Protein AF-A0A9J7HP00-F1 (afdb_monomer_lite)

pLDDT: mean 89.39, std 12.3, range [42.94, 98.62]

Secondary structure (DSSP, 8-state):
----SB-TTTTTTT------TTTTBPPTT--SSS--S--TTT-TTS---TT--B-SS--SS-EEEBS-TT--EEE-TT--BSSPPPBSSPPGGGTTTTB------

InterPro domains:
  IPR000001 Kringle [PF00051] (8-82)
  IPR000001 Kringle [PS50070] (6-82)
  IPR000001 Kringle [SM00130] (3-78)
  IPR000001 Kringle [cd00108] (5-77)
  IPR013806 Kringle-like fold [SSF57440] (7-88)
  IPR018056 Kringle, conserved site [PS00021] (52-64)
  IPR038178 Kringle superfamily [G3DSA:2.40.20.10] (1-88)

Foldseek 3Di:
DADQAAAQVQQQLVHDHADQPVVQFDQLCDPPPPHDDRHCVNQVSFNSGGRGFTDSPRPNHTKGQGNDSVGGIDHRLSHHHQPPAADCDQDVSVNCNSHPHDPPD

Organism: Branchiostoma floridae (NCBI:txid7739)

Structure (mmCIF, N/CA/C/O backbone):
data_AF-A0A9J7HP00-F1
#
_entry.id   AF-A0A9J7HP00-F1
#
loop_
_atom_site.group_PDB
_atom_site.id
_atom_site.type_symbol
_atom_site.label_atom_id
_atom_site.label_alt_id
_atom_site.label_comp_id
_atom_site.label_asym_id
_atom_site.label_entity_id
_atom_site.label_seq_id
_atom_site.pdbx_PDB_ins_code
_atom_site.Cartn_x
_atom_site.Cartn_y
_atom_site.Cartn_z
_atom_site.occupancy
_atom_site.B_iso_or_equiv
_atom_site.auth_seq_id
_atom_site.auth_comp_id
_atom_site.auth_asym_id
_atom_site.auth_atom_id
_atom_site.pdbx_PDB_model_num
ATOM 1 N N . MET A 1 1 ? -10.418 14.515 -0.485 1.00 42.94 1 MET A N 1
ATOM 2 C CA . MET A 1 1 ? -10.184 14.166 0.932 1.00 42.94 1 MET A CA 1
ATOM 3 C C . MET A 1 1 ? -9.383 12.877 0.971 1.00 42.94 1 MET A C 1
ATOM 5 O O . MET A 1 1 ? -9.816 11.913 0.361 1.00 42.94 1 MET A O 1
ATOM 9 N N . SER A 1 2 ? -8.191 12.882 1.572 1.00 50.38 2 SER A N 1
ATOM 10 C CA . SER A 1 2 ? -7.345 11.683 1.663 1.00 50.38 2 SER A CA 1
ATOM 11 C C . SER A 1 2 ? -7.977 10.700 2.650 1.00 50.38 2 SER A C 1
ATOM 13 O O . SER A 1 2 ? -8.146 11.038 3.822 1.00 50.38 2 SER A O 1
ATOM 15 N N . THR A 1 3 ? -8.381 9.518 2.187 1.00 64.88 3 THR A N 1
ATOM 16 C CA . THR A 1 3 ? -8.923 8.469 3.057 1.00 64.88 3 THR A CA 1
ATOM 17 C C . THR A 1 3 ? -7.812 7.975 3.986 1.00 64.88 3 THR A C 1
ATOM 19 O O . THR A 1 3 ? -6.830 7.391 3.533 1.00 64.88 3 THR A O 1
ATOM 22 N N . VAL A 1 4 ? -7.942 8.243 5.288 1.00 79.00 4 VAL A N 1
ATOM 23 C CA . VAL A 1 4 ? -6.894 7.956 6.290 1.00 79.00 4 VAL A CA 1
ATOM 24 C C . VAL A 1 4 ? -6.905 6.486 6.740 1.00 79.00 4 VAL A C 1
ATOM 26 O O . VAL A 1 4 ? -5.890 5.986 7.206 1.00 79.00 4 VAL A O 1
ATOM 29 N N . CYS A 1 5 ? -8.027 5.781 6.577 1.00 88.38 5 CYS A N 1
ATOM 30 C CA . CYS A 1 5 ? -8.255 4.431 7.099 1.00 88.38 5 CYS A CA 1
ATOM 31 C C . CYS A 1 5 ? -8.791 3.470 6.029 1.00 88.38 5 CYS A C 1
ATOM 33 O O . CYS A 1 5 ? -9.257 3.914 4.982 1.00 88.38 5 CYS A O 1
ATOM 35 N N . TYR A 1 6 ? -8.717 2.164 6.274 1.00 92.62 6 TYR A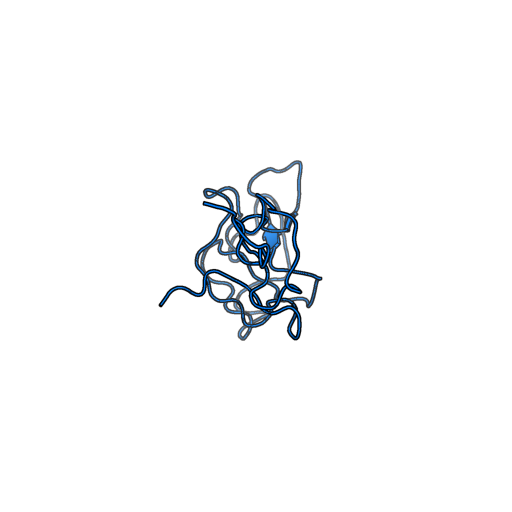 N 1
ATOM 36 C CA . TYR A 1 6 ? -9.284 1.131 5.398 1.00 92.62 6 TYR A CA 1
ATOM 37 C C . TYR A 1 6 ? -10.523 0.483 6.031 1.00 92.62 6 TYR A C 1
ATOM 39 O O . TYR A 1 6 ? -10.668 0.535 7.246 1.00 92.62 6 TYR A O 1
ATOM 47 N N . TYR A 1 7 ? -11.4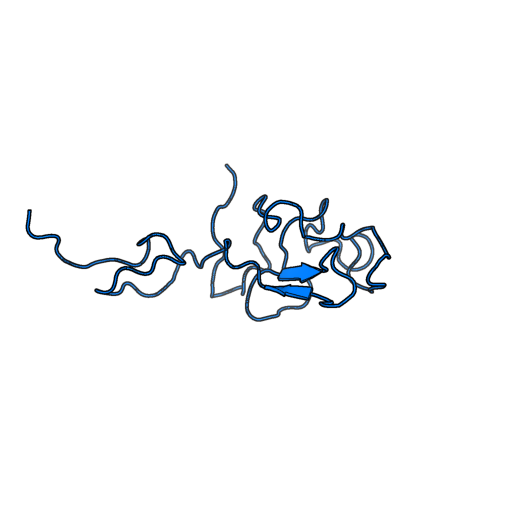09 -0.128 5.245 1.00 91.56 7 TYR A N 1
ATOM 48 C CA . TYR A 1 7 ? -12.565 -0.849 5.787 1.00 91.56 7 TYR A CA 1
ATOM 49 C C . TYR A 1 7 ? -12.250 -2.336 5.958 1.00 91.56 7 TYR A C 1
ATOM 51 O O . TYR A 1 7 ? -11.632 -2.960 5.095 1.00 91.56 7 TYR A O 1
ATOM 59 N N . ILE A 1 8 ? -12.676 -2.929 7.072 1.00 90.50 8 ILE A N 1
ATOM 60 C CA . ILE A 1 8 ? -12.452 -4.353 7.350 1.00 90.50 8 ILE A CA 1
ATOM 61 C C . ILE A 1 8 ? -13.258 -5.212 6.372 1.00 90.50 8 ILE A C 1
ATOM 63 O O . ILE A 1 8 ? -12.754 -6.228 5.890 1.00 90.50 8 ILE A O 1
ATOM 67 N N . GLN A 1 9 ? -14.474 -4.774 6.026 1.00 91.38 9 GLN A N 1
ATOM 68 C CA . GLN A 1 9 ? -15.379 -5.480 5.109 1.00 91.38 9 GLN A CA 1
ATOM 69 C C . GLN A 1 9 ? -14.733 -5.813 3.757 1.00 91.38 9 GLN A C 1
ATOM 71 O O . GLN A 1 9 ? -14.960 -6.894 3.218 1.00 91.38 9 GLN A O 1
ATOM 76 N N . ASP A 1 10 ? -13.910 -4.907 3.224 1.00 94.62 10 ASP A N 1
ATOM 77 C CA . ASP A 1 10 ? -13.245 -5.064 1.928 1.00 94.62 10 ASP A CA 1
ATOM 78 C C . ASP A 1 10 ? -11.726 -5.263 2.044 1.00 94.62 10 ASP A C 1
ATOM 80 O O . ASP A 1 10 ? -11.017 -5.221 1.034 1.00 94.62 10 ASP A O 1
ATOM 84 N N . ARG A 1 11 ? -11.223 -5.436 3.274 1.00 95.06 11 ARG A N 1
ATOM 85 C CA . ARG A 1 11 ? -9.800 -5.581 3.619 1.00 95.06 11 ARG A CA 1
ATOM 86 C C . ARG A 1 11 ? -8.906 -4.472 3.050 1.00 95.06 11 ARG A C 1
ATOM 88 O O . ARG A 1 11 ? -7.714 -4.667 2.808 1.00 95.06 11 ARG A O 1
ATOM 95 N N . GLY A 1 12 ? -9.462 -3.291 2.793 1.00 95.19 12 GLY A N 1
ATOM 96 C CA . GLY A 1 12 ? -8.742 -2.166 2.208 1.00 95.19 12 GLY A CA 1
ATOM 97 C C . GLY A 1 12 ? -8.471 -2.285 0.713 1.00 95.19 12 GLY A C 1
ATOM 98 O O . GLY A 1 12 ? -7.614 -1.570 0.194 1.00 95.19 12 GLY A O 1
ATOM 99 N N . THR A 1 13 ? -9.198 -3.135 -0.011 1.00 96.44 13 THR A N 1
ATOM 100 C CA . THR A 1 13 ? -9.132 -3.159 -1.482 1.00 96.44 13 THR A CA 1
ATOM 101 C C . THR A 1 13 ? -9.604 -1.839 -2.110 1.00 96.44 13 THR A C 1
ATOM 103 O O . THR A 1 13 ? -9.060 -1.424 -3.141 1.00 96.44 13 THR A O 1
ATOM 106 N N . SER A 1 14 ? -10.521 -1.104 -1.466 1.00 95.12 14 SER A N 1
ATOM 107 C CA . SER A 1 14 ? -10.912 0.264 -1.850 1.00 95.12 14 SER A CA 1
ATOM 108 C C . SER A 1 14 ? -10.025 1.368 -1.263 1.00 95.12 14 SER A C 1
ATOM 110 O O . SER A 1 14 ? -10.215 2.538 -1.593 1.00 95.12 14 SER A O 1
ATOM 112 N N . TYR A 1 15 ? -9.025 1.045 -0.432 1.00 95.50 15 TYR A N 1
ATOM 113 C CA . TYR A 1 15 ? -8.167 2.058 0.183 1.00 95.50 15 TYR A CA 1
ATOM 114 C C . TYR A 1 15 ? -7.366 2.831 -0.877 1.00 95.50 15 TYR A C 1
ATOM 116 O O . TYR A 1 15 ? -6.601 2.251 -1.652 1.00 95.50 15 TYR A O 1
ATOM 124 N N . ARG A 1 16 ? -7.535 4.158 -0.915 1.00 95.62 16 ARG A N 1
ATOM 125 C CA . ARG A 1 16 ? -6.841 5.073 -1.846 1.00 95.62 16 ARG A CA 1
ATOM 126 C C . ARG A 1 16 ? -6.104 6.209 -1.129 1.00 95.62 16 ARG A C 1
ATOM 128 O O . ARG A 1 16 ? -5.866 7.260 -1.714 1.00 95.62 16 ARG A O 1
ATOM 135 N N . GLY A 1 17 ? -5.738 6.010 0.137 1.00 94.62 17 GLY A N 1
ATOM 136 C CA . GLY A 1 17 ? -4.929 6.976 0.881 1.00 94.62 17 GLY A CA 1
ATOM 137 C C . GLY A 1 17 ? -3.487 7.075 0.370 1.00 94.62 17 GLY A C 1
ATOM 138 O O . GLY A 1 17 ? -3.064 6.335 -0.523 1.00 94.62 17 GLY A O 1
ATOM 139 N N . LEU A 1 18 ? -2.729 8.004 0.954 1.00 95.06 18 LEU A N 1
ATOM 140 C CA . LEU A 1 18 ? -1.370 8.366 0.521 1.00 95.06 18 LEU A CA 1
ATOM 141 C C . LEU A 1 18 ? -0.259 7.813 1.433 1.00 95.06 18 LEU A C 1
ATOM 143 O O . LEU A 1 18 ? 0.888 8.233 1.317 1.00 95.06 18 LEU A O 1
ATOM 147 N N . ALA A 1 19 ? -0.587 6.906 2.357 1.00 94.69 19 ALA A N 1
ATOM 148 C CA . ALA A 1 19 ? 0.395 6.279 3.242 1.00 94.69 19 ALA A CA 1
ATOM 149 C C . ALA A 1 19 ? 1.434 5.471 2.445 1.00 94.69 19 ALA A C 1
ATOM 151 O O . ALA A 1 19 ? 1.067 4.791 1.484 1.00 94.69 19 ALA A O 1
ATOM 152 N N . ASN A 1 20 ? 2.711 5.558 2.825 1.00 94.88 20 ASN A N 1
ATOM 153 C CA . ASN A 1 20 ? 3.826 4.880 2.151 1.00 94.88 20 ASN A CA 1
ATOM 154 C C . ASN A 1 20 ? 5.011 4.539 3.084 1.00 94.88 20 ASN A C 1
ATOM 156 O O . ASN A 1 20 ? 6.159 4.483 2.629 1.00 94.88 20 ASN A O 1
ATOM 160 N N . ARG A 1 21 ? 4.741 4.327 4.379 1.00 92.19 21 ARG A N 1
ATOM 161 C CA . ARG A 1 21 ? 5.716 3.995 5.430 1.00 92.19 21 ARG A CA 1
ATOM 162 C C . ARG A 1 21 ? 6.954 4.892 5.415 1.00 92.19 21 ARG A C 1
ATOM 164 O O . ARG A 1 21 ? 8.067 4.392 5.252 1.00 92.19 21 ARG A O 1
ATOM 171 N N . ASP A 1 22 ? 6.759 6.206 5.503 1.00 90.44 22 ASP A N 1
ATOM 172 C CA . ASP A 1 22 ? 7.838 7.206 5.473 1.00 90.44 22 ASP A CA 1
ATOM 173 C C . ASP A 1 22 ? 8.796 7.018 4.278 1.00 90.44 22 ASP A C 1
ATOM 175 O O . ASP A 1 22 ? 10.017 7.049 4.408 1.00 90.44 22 ASP A O 1
ATOM 179 N N . ASN A 1 23 ? 8.229 6.788 3.087 1.00 92.25 23 ASN A N 1
ATOM 180 C CA . ASN A 1 23 ? 8.939 6.492 1.833 1.00 92.25 23 ASN A CA 1
ATOM 181 C C . ASN A 1 23 ? 9.731 5.169 1.791 1.00 92.25 23 ASN A C 1
ATOM 183 O O . ASN A 1 23 ? 10.470 4.930 0.833 1.00 92.25 23 ASN A O 1
ATOM 187 N N . SER A 1 24 ? 9.561 4.269 2.762 1.00 96.44 24 SER A N 1
ATOM 188 C CA . SER A 1 24 ? 10.209 2.950 2.724 1.00 96.44 24 SER A CA 1
ATOM 189 C C . SER A 1 24 ? 9.560 1.979 1.731 1.00 96.44 24 SER A C 1
ATOM 191 O O . SER A 1 24 ? 10.195 0.994 1.348 1.00 96.44 24 SER A O 1
ATOM 193 N N . CYS A 1 25 ? 8.336 2.255 1.267 1.00 98.25 25 CYS A N 1
ATOM 194 C CA . CYS A 1 25 ? 7.687 1.459 0.231 1.00 98.25 25 CYS A CA 1
ATOM 195 C C . CYS A 1 25 ? 8.386 1.597 -1.138 1.00 98.25 25 CYS A C 1
ATOM 197 O O . CYS A 1 25 ? 8.694 2.703 -1.595 1.00 98.25 25 CYS A O 1
ATOM 199 N N . GLN A 1 26 ? 8.558 0.468 -1.824 1.00 98.50 26 GLN A N 1
ATOM 200 C CA . GLN A 1 26 ? 8.958 0.373 -3.228 1.00 98.50 26 GLN A CA 1
ATOM 201 C C . GLN A 1 26 ? 7.804 0.825 -4.137 1.00 98.50 26 GLN A C 1
ATOM 203 O O . GLN A 1 26 ? 6.632 0.577 -3.846 1.00 98.50 26 GLN A O 1
ATOM 208 N N . LEU A 1 27 ? 8.127 1.489 -5.253 1.00 98.62 27 LEU A N 1
ATOM 209 C CA . LEU A 1 27 ? 7.128 1.843 -6.266 1.00 98.62 27 LEU A CA 1
ATOM 210 C C . LEU A 1 27 ? 6.496 0.589 -6.877 1.00 98.62 27 LEU A C 1
ATOM 212 O O . LEU A 1 27 ? 7.214 -0.323 -7.277 1.00 98.62 27 LEU A O 1
ATOM 216 N N . TRP A 1 28 ? 5.179 0.605 -7.083 1.00 98.44 28 TRP A N 1
ATOM 217 C CA . TRP A 1 28 ? 4.450 -0.485 -7.751 1.00 98.44 28 TRP A CA 1
ATOM 218 C C . TRP A 1 28 ? 4.850 -0.692 -9.219 1.00 98.44 28 TRP A C 1
ATOM 220 O O . TRP A 1 28 ? 4.537 -1.717 -9.821 1.00 98.44 28 TRP A O 1
ATOM 230 N N . THR A 1 29 ? 5.515 0.285 -9.830 1.00 98.38 29 THR A N 1
ATOM 231 C CA . THR A 1 29 ? 6.092 0.160 -11.174 1.00 98.38 29 THR A CA 1
ATOM 232 C C . THR A 1 29 ? 7.549 -0.300 -11.154 1.00 98.38 29 THR A C 1
ATOM 234 O O . THR A 1 29 ? 8.056 -0.725 -12.190 1.00 98.38 29 THR A O 1
ATOM 237 N N . SER A 1 30 ? 8.229 -0.244 -10.003 1.00 98.31 30 SER A N 1
ATOM 238 C CA . SER A 1 30 ? 9.612 -0.704 -9.871 1.00 98.31 30 SER A CA 1
ATOM 239 C C . SER A 1 30 ? 9.657 -2.221 -9.737 1.00 98.31 30 SER A C 1
ATOM 241 O O . SER A 1 30 ? 8.842 -2.817 -9.041 1.00 98.31 30 SER A O 1
ATOM 243 N N . GLN A 1 31 ? 10.651 -2.845 -10.365 1.00 98.31 31 GLN A N 1
ATOM 244 C CA . GLN A 1 31 ? 10.953 -4.272 -10.212 1.00 98.31 31 GLN A CA 1
ATOM 245 C C . GLN A 1 31 ? 12.200 -4.519 -9.347 1.00 98.31 31 GLN A C 1
ATOM 247 O O . GLN A 1 31 ? 12.671 -5.647 -9.256 1.00 98.31 31 GLN A O 1
ATOM 252 N N . TYR A 1 32 ? 12.736 -3.479 -8.705 1.00 97.38 32 TYR A N 1
ATOM 253 C CA . TYR A 1 32 ? 13.883 -3.555 -7.800 1.00 97.38 32 TYR A CA 1
ATOM 254 C C . TYR A 1 32 ? 13.570 -2.837 -6.471 1.00 97.38 32 TYR A C 1
ATOM 256 O O . TYR A 1 32 ? 12.931 -1.779 -6.511 1.00 97.38 32 TYR A O 1
ATOM 264 N N . PRO A 1 33 ? 14.036 -3.352 -5.313 1.00 98.06 33 PRO A N 1
ATOM 265 C CA . PRO A 1 33 ? 14.774 -4.613 -5.125 1.00 98.06 33 PRO A CA 1
ATOM 266 C C . PRO A 1 33 ? 13.925 -5.877 -5.291 1.00 98.06 33 PRO A C 1
ATOM 268 O O . PRO A 1 33 ? 14.479 -6.962 -5.450 1.00 98.06 33 PRO A O 1
ATOM 271 N N . HIS A 1 34 ? 12.596 -5.755 -5.288 1.00 98.38 34 HIS A N 1
ATOM 272 C CA . HIS A 1 34 ? 11.700 -6.906 -5.340 1.00 98.38 34 HIS A CA 1
ATOM 273 C C . HIS A 1 34 ? 10.941 -6.963 -6.667 1.00 98.38 34 HIS A C 1
ATOM 275 O O . HIS A 1 34 ? 9.968 -6.227 -6.831 1.00 98.38 34 HIS A O 1
ATOM 281 N N . PRO A 1 35 ? 11.297 -7.875 -7.590 1.00 98.31 35 PRO A N 1
ATOM 282 C CA . PRO A 1 35 ? 10.482 -8.140 -8.769 1.00 98.31 35 PRO A CA 1
ATOM 283 C C . PRO A 1 35 ? 9.122 -8.706 -8.362 1.00 98.31 35 PRO A C 1
ATOM 285 O O . PRO A 1 35 ? 9.041 -9.557 -7.465 1.00 98.31 35 PRO A O 1
ATOM 288 N N . HIS A 1 36 ? 8.042 -8.261 -9.002 1.00 98.31 36 HIS A N 1
ATOM 289 C CA . HIS A 1 36 ? 6.682 -8.661 -8.653 1.00 98.31 36 HIS A CA 1
ATOM 290 C C . HIS A 1 36 ? 5.672 -8.502 -9.795 1.00 98.31 36 HIS A C 1
ATOM 292 O O . HIS A 1 36 ? 5.827 -7.684 -10.696 1.00 98.31 36 HIS A O 1
ATOM 298 N N . LYS A 1 37 ? 4.559 -9.241 -9.688 1.00 97.94 37 LYS A N 1
ATOM 299 C CA . LYS A 1 37 ? 3.451 -9.223 -10.661 1.00 97.94 37 LYS A CA 1
ATOM 300 C C . LYS A 1 37 ? 2.396 -8.141 -10.395 1.00 97.94 37 LYS A C 1
ATOM 3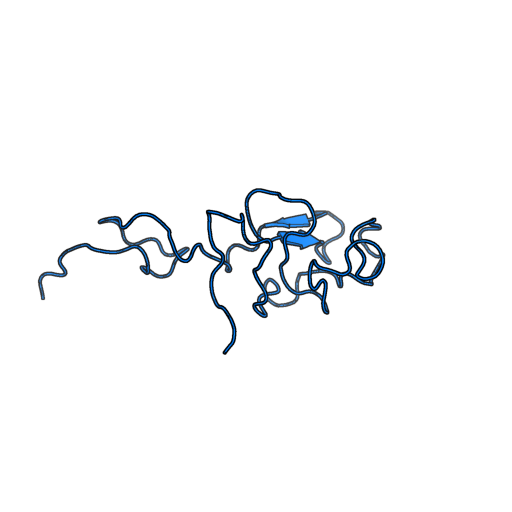02 O O . LYS A 1 37 ? 1.576 -7.874 -11.263 1.00 97.94 37 LYS A O 1
ATOM 307 N N . HIS A 1 38 ? 2.406 -7.517 -9.216 1.00 98.25 38 HIS A N 1
ATOM 308 C CA . HIS A 1 38 ? 1.439 -6.481 -8.833 1.00 98.25 38 HIS A CA 1
ATOM 309 C C . HIS A 1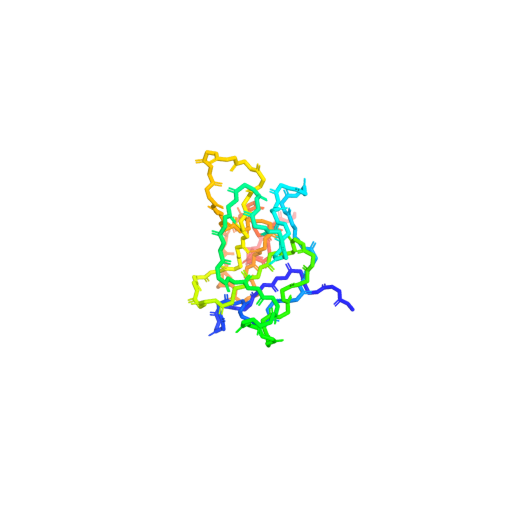 38 ? 1.768 -5.133 -9.484 1.00 98.25 38 HIS A C 1
ATOM 311 O O . HIS A 1 38 ? 2.300 -4.243 -8.833 1.00 98.25 38 HIS A O 1
ATOM 317 N N . THR A 1 39 ? 1.508 -5.001 -10.782 1.00 98.00 39 THR A N 1
ATOM 318 C CA . THR A 1 39 ? 1.720 -3.754 -11.531 1.00 98.00 39 THR A CA 1
ATOM 319 C C . THR A 1 39 ? 0.387 -3.066 -11.833 1.00 98.00 39 THR A C 1
ATOM 321 O O . THR A 1 39 ? -0.648 -3.740 -11.871 1.00 98.00 39 THR A O 1
ATOM 324 N N . PRO A 1 40 ? 0.373 -1.744 -12.094 1.00 97.94 40 PRO A N 1
ATOM 325 C CA . PRO A 1 40 ? -0.841 -1.041 -12.520 1.00 97.94 40 PRO A CA 1
ATOM 326 C C . PRO A 1 40 ? -1.512 -1.675 -13.745 1.00 97.94 40 PRO A C 1
ATOM 328 O O . PRO A 1 40 ? -2.731 -1.663 -13.855 1.00 97.94 40 PRO A O 1
ATOM 331 N N . GLN A 1 41 ? -0.725 -2.266 -14.647 1.00 97.56 41 GLN A N 1
ATOM 332 C CA . GLN A 1 41 ? -1.218 -2.941 -15.845 1.00 97.56 41 GLN A CA 1
ATOM 333 C C . GLN A 1 41 ? -1.890 -4.280 -15.514 1.00 97.56 41 GLN A C 1
ATOM 335 O O . GLN A 1 41 ? -2.931 -4.595 -16.083 1.00 97.56 41 GLN A O 1
ATOM 340 N N . ALA A 1 42 ? -1.322 -5.059 -14.588 1.00 97.81 42 ALA A N 1
ATOM 341 C CA . ALA A 1 42 ? -1.890 -6.340 -14.170 1.00 97.81 42 ALA A CA 1
ATOM 342 C C . ALA A 1 42 ? -3.099 -6.176 -13.229 1.00 97.81 42 ALA A C 1
ATOM 344 O O . ALA A 1 42 ? -3.999 -7.013 -13.232 1.00 97.81 42 ALA A O 1
ATOM 345 N N . TYR A 1 43 ? -3.143 -5.090 -12.447 1.00 97.81 43 TYR A N 1
ATOM 346 C CA . TYR A 1 43 ? -4.198 -4.800 -11.469 1.00 97.81 43 TYR A CA 1
ATOM 347 C C . TYR A 1 43 ? -4.773 -3.382 -11.662 1.00 97.81 43 TYR A C 1
ATOM 349 O O . TYR A 1 43 ? -4.662 -2.537 -10.767 1.00 97.81 43 TYR A O 1
ATOM 357 N N . PRO A 1 44 ? -5.445 -3.099 -12.795 1.00 97.12 44 PRO A N 1
ATOM 358 C CA . PRO A 1 44 ? -5.858 -1.738 -13.162 1.00 97.12 44 PRO A CA 1
ATOM 359 C C . PRO A 1 44 ? -6.874 -1.114 -12.197 1.00 97.12 44 PRO A C 1
ATOM 361 O O . PRO A 1 44 ? -6.952 0.104 -12.072 1.00 97.12 44 PRO A O 1
ATOM 364 N N . ARG A 1 45 ? -7.641 -1.934 -11.467 1.00 96.00 45 ARG A N 1
ATOM 365 C CA . ARG A 1 45 ? -8.641 -1.462 -10.491 1.00 96.00 45 ARG A CA 1
ATOM 366 C C . ARG A 1 45 ? -8.085 -1.272 -9.078 1.00 96.00 45 ARG A C 1
ATOM 368 O O . ARG A 1 45 ? -8.771 -0.700 -8.234 1.00 96.00 45 ARG A O 1
ATOM 375 N N . ALA A 1 46 ? -6.859 -1.721 -8.809 1.00 97.19 46 ALA A N 1
ATOM 376 C CA . ALA A 1 46 ? -6.272 -1.674 -7.470 1.00 97.19 46 ALA A CA 1
ATOM 377 C C . ALA A 1 46 ? -5.662 -0.306 -7.111 1.00 97.19 46 ALA A C 1
ATOM 379 O O . ALA A 1 46 ? -5.271 -0.097 -5.965 1.00 97.19 46 ALA A O 1
ATOM 380 N N . GLY A 1 47 ? -5.593 0.636 -8.062 1.00 96.88 47 GLY A N 1
ATOM 381 C CA . GLY A 1 47 ? -5.069 1.984 -7.818 1.00 96.88 47 GLY A CA 1
ATOM 382 C C . GLY A 1 47 ? -3.608 1.979 -7.363 1.00 96.88 47 GLY A C 1
ATOM 383 O O . GLY A 1 47 ? -3.267 2.693 -6.420 1.00 96.88 47 GLY A O 1
ATOM 384 N N . LEU A 1 48 ? -2.772 1.132 -7.979 1.00 98.06 48 LEU A N 1
ATOM 385 C CA . LEU A 1 48 ? -1.351 0.938 -7.657 1.00 98.06 48 LEU A CA 1
ATOM 386 C C . LEU A 1 48 ? -0.490 2.147 -8.070 1.00 98.06 48 LEU A C 1
ATOM 388 O O . LEU A 1 48 ? 0.382 2.067 -8.928 1.00 98.06 48 LEU A O 1
ATOM 392 N N . GLU A 1 49 ? -0.763 3.301 -7.476 1.00 97.06 49 GLU A N 1
ATOM 393 C CA . GLU A 1 49 ? -0.101 4.568 -7.773 1.00 97.06 49 GLU A CA 1
ATOM 394 C C . GLU A 1 49 ? 1.127 4.779 -6.881 1.00 97.06 49 GLU A C 1
ATOM 396 O O . GLU A 1 49 ? 1.083 4.550 -5.668 1.00 97.06 49 GLU A O 1
ATOM 401 N N . ARG A 1 50 ? 2.221 5.267 -7.484 1.00 97.50 50 ARG A N 1
ATOM 402 C CA . ARG A 1 50 ? 3.496 5.553 -6.804 1.00 97.50 50 ARG A CA 1
ATOM 403 C C . ARG A 1 50 ? 3.947 4.365 -5.938 1.00 97.50 50 ARG A C 1
ATOM 405 O O . ARG A 1 50 ? 4.077 3.256 -6.447 1.00 97.50 50 ARG A O 1
ATOM 412 N N . ASN A 1 51 ? 4.203 4.605 -4.657 1.00 97.88 51 ASN A N 1
ATOM 413 C CA . ASN A 1 51 ? 4.562 3.618 -3.645 1.00 97.88 51 ASN A CA 1
ATOM 414 C C . ASN A 1 51 ? 3.547 3.595 -2.489 1.00 97.88 51 ASN A C 1
ATOM 416 O O . ASN A 1 51 ? 3.907 3.290 -1.356 1.00 97.88 51 ASN A O 1
ATOM 420 N N . TYR A 1 52 ? 2.291 3.968 -2.748 1.00 97.88 52 TYR A N 1
ATOM 421 C CA . TYR A 1 52 ? 1.283 4.023 -1.694 1.00 97.88 52 TYR A CA 1
ATOM 422 C C . TYR A 1 52 ? 0.828 2.630 -1.266 1.00 97.88 52 TYR A C 1
ATOM 424 O O . TYR A 1 52 ? 0.716 1.726 -2.087 1.00 97.88 52 TYR A O 1
ATOM 432 N N . CYS A 1 53 ? 0.493 2.464 0.007 1.00 97.75 53 CYS A N 1
ATOM 433 C CA . CYS A 1 53 ? -0.041 1.223 0.556 1.00 97.75 53 CYS A CA 1
ATOM 434 C C . CYS A 1 53 ? -1.333 0.812 -0.155 1.00 97.75 53 CYS A C 1
ATOM 436 O O . CYS A 1 53 ? -2.268 1.611 -0.264 1.00 97.75 53 CYS A O 1
ATOM 438 N N . ARG A 1 54 ? -1.408 -0.431 -0.634 1.00 98.19 54 ARG A N 1
ATOM 439 C CA . ARG A 1 54 ? -2.566 -0.975 -1.363 1.00 98.19 54 ARG A CA 1
ATOM 440 C C . ARG A 1 54 ? -2.782 -2.440 -1.011 1.00 98.19 54 ARG A C 1
ATOM 442 O O . ARG A 1 54 ? -1.925 -3.073 -0.409 1.00 98.19 54 ARG A O 1
ATOM 449 N N . ASN A 1 55 ? -3.938 -2.973 -1.385 1.00 98.12 55 ASN A N 1
ATOM 450 C CA . ASN A 1 55 ? -4.236 -4.394 -1.244 1.00 98.12 55 ASN A CA 1
ATOM 451 C C . ASN A 1 55 ? -4.789 -4.961 -2.564 1.00 98.12 55 ASN A C 1
ATOM 453 O O . ASN A 1 55 ? -6.002 -5.127 -2.701 1.00 98.12 55 ASN A O 1
ATOM 457 N N . PRO A 1 56 ? -3.930 -5.179 -3.578 1.00 98.06 56 PRO A N 1
ATOM 458 C CA . PRO A 1 56 ? -4.361 -5.672 -4.887 1.00 98.06 56 PRO A CA 1
ATOM 459 C C . PRO A 1 56 ? -4.785 -7.146 -4.889 1.00 98.06 56 PRO A C 1
ATOM 461 O O . PRO A 1 56 ? -5.478 -7.570 -5.810 1.00 98.06 56 PRO A O 1
ATOM 464 N N . ASP A 1 57 ? -4.347 -7.926 -3.902 1.00 96.94 57 ASP A N 1
ATOM 465 C CA . ASP A 1 57 ? -4.430 -9.388 -3.875 1.00 96.94 57 ASP A CA 1
ATOM 466 C C . ASP A 1 57 ? -5.302 -9.938 -2.734 1.00 96.94 57 ASP A C 1
ATOM 468 O O . ASP A 1 57 ? -5.352 -11.148 -2.528 1.00 96.94 57 ASP A O 1
ATOM 472 N N . GLY A 1 58 ? -6.014 -9.072 -2.005 1.00 95.44 58 GLY A N 1
ATOM 473 C CA . GLY A 1 58 ? -7.004 -9.486 -1.006 1.00 95.44 58 GLY A CA 1
ATOM 474 C C . GLY A 1 58 ? -6.415 -10.040 0.297 1.00 95.44 58 GLY A C 1
ATOM 475 O O . GLY A 1 58 ? -7.091 -10.808 0.991 1.00 95.44 58 GLY A O 1
ATOM 476 N N . LYS A 1 59 ? -5.184 -9.636 0.653 1.00 97.00 59 LYS A N 1
ATOM 477 C CA . LYS A 1 59 ? -4.599 -9.862 1.991 1.00 97.00 59 LYS A CA 1
ATOM 478 C C . LYS A 1 59 ? -5.444 -9.210 3.090 1.00 97.00 59 LYS A C 1
ATOM 480 O O . LYS A 1 59 ? -6.467 -8.593 2.814 1.00 97.00 59 LYS A O 1
ATOM 485 N N . ASP A 1 60 ? -5.012 -9.304 4.340 1.00 95.06 60 ASP A N 1
ATOM 486 C CA . ASP A 1 60 ? -5.819 -8.843 5.476 1.00 95.06 60 ASP A CA 1
ATOM 487 C C . ASP A 1 60 ? -5.951 -7.315 5.559 1.00 95.06 60 ASP A C 1
ATOM 489 O O . ASP A 1 60 ? -6.963 -6.808 6.037 1.00 95.06 60 ASP A O 1
ATOM 493 N N . ARG A 1 61 ? -4.935 -6.573 5.102 1.00 94.94 61 ARG A N 1
ATOM 494 C CA . ARG A 1 61 ? -4.885 -5.104 5.163 1.00 94.94 61 ARG A CA 1
ATOM 495 C C . ARG A 1 61 ? -3.935 -4.522 4.108 1.00 94.94 61 ARG A C 1
ATOM 497 O O . ARG A 1 61 ? -3.130 -5.274 3.548 1.00 94.94 61 ARG A O 1
ATOM 504 N N . PRO A 1 62 ? -3.980 -3.201 3.842 1.00 97.25 62 PRO A N 1
ATOM 505 C CA . PRO A 1 62 ? -3.047 -2.546 2.930 1.00 97.25 62 PRO A CA 1
ATOM 506 C C . PRO A 1 62 ? -1.576 -2.818 3.265 1.00 97.25 62 PRO A C 1
ATOM 508 O O . PRO A 1 62 ? -1.156 -2.813 4.426 1.00 97.25 62 PRO A O 1
ATOM 511 N N . TRP A 1 63 ? -0.788 -3.053 2.223 1.00 98.06 63 TRP A N 1
ATOM 512 C CA . TRP A 1 63 ? 0.621 -3.410 2.295 1.00 98.06 63 TRP A CA 1
ATOM 513 C C . TRP A 1 63 ? 1.403 -2.768 1.145 1.00 98.06 63 TRP A C 1
ATOM 515 O O . TRP A 1 63 ? 0.827 -2.176 0.227 1.00 98.06 63 TRP A O 1
ATOM 525 N N . CYS A 1 64 ? 2.727 -2.864 1.200 1.00 98.56 64 CYS A N 1
ATOM 526 C CA . CYS A 1 64 ? 3.604 -2.492 0.094 1.00 98.56 64 CYS A CA 1
ATOM 527 C C . CYS A 1 64 ? 4.858 -3.378 0.070 1.00 98.56 64 CYS A C 1
ATOM 529 O O . CYS A 1 64 ? 5.246 -3.958 1.091 1.00 98.56 64 CYS A O 1
ATOM 531 N N . TYR A 1 65 ? 5.501 -3.480 -1.095 1.00 98.62 65 TYR A N 1
ATOM 532 C CA . TYR A 1 65 ? 6.894 -3.932 -1.178 1.00 98.62 65 TYR A CA 1
ATOM 533 C C . TYR A 1 65 ? 7.807 -2.895 -0.522 1.00 98.62 65 TYR A C 1
ATOM 535 O O . TYR A 1 65 ? 7.464 -1.716 -0.520 1.00 98.62 65 TYR A O 1
ATOM 543 N N . LEU A 1 66 ? 8.955 -3.297 0.024 1.00 98.19 66 LEU A N 1
ATOM 544 C CA . LEU A 1 66 ? 9.884 -2.362 0.672 1.00 98.19 66 LEU A CA 1
ATOM 545 C C . LEU A 1 66 ? 11.142 -2.137 -0.161 1.00 98.19 66 LEU A C 1
ATOM 547 O O . LEU A 1 66 ? 11.642 -3.043 -0.811 1.00 98.19 66 LEU A O 1
ATOM 551 N N . ASN A 1 67 ? 11.729 -0.950 -0.051 1.00 97.75 67 ASN A N 1
ATOM 552 C CA . ASN A 1 67 ? 13.051 -0.663 -0.615 1.00 97.75 67 ASN A CA 1
ATOM 553 C C . ASN A 1 67 ? 14.184 -1.414 0.112 1.00 97.75 67 ASN A C 1
ATOM 555 O O . ASN A 1 67 ? 15.315 -1.439 -0.365 1.00 97.75 67 ASN A O 1
ATOM 559 N N . ASN A 1 68 ? 13.897 -2.036 1.262 1.00 96.81 68 ASN A N 1
ATOM 560 C CA . ASN A 1 68 ? 14.839 -2.895 1.969 1.00 96.81 68 ASN A CA 1
ATOM 561 C C . ASN A 1 68 ? 14.943 -4.264 1.258 1.00 96.81 68 ASN A C 1
ATOM 563 O O . ASN A 1 68 ? 13.945 -4.986 1.206 1.00 96.81 68 ASN A O 1
ATOM 567 N N . PRO A 1 69 ? 16.124 -4.678 0.761 1.00 97.06 69 PRO A N 1
ATOM 568 C CA . PRO A 1 69 ? 16.283 -5.961 0.072 1.00 97.06 69 PRO A CA 1
ATOM 569 C C . PRO A 1 69 ? 16.091 -7.180 0.992 1.00 97.06 69 PRO A C 1
ATOM 571 O O . PRO A 1 69 ? 15.795 -8.265 0.502 1.00 97.06 69 PRO A O 1
ATOM 574 N N . LEU A 1 70 ? 16.219 -7.018 2.313 1.00 97.88 70 LEU A N 1
ATOM 575 C CA . LEU A 1 70 ? 16.070 -8.104 3.290 1.00 97.88 70 LEU A CA 1
ATOM 576 C C . LEU A 1 70 ? 14.609 -8.401 3.645 1.00 97.88 70 LEU A C 1
ATOM 578 O O . LEU A 1 70 ? 14.303 -9.483 4.139 1.00 97.88 70 LEU A O 1
ATOM 582 N N . ILE A 1 71 ? 13.701 -7.449 3.413 1.00 97.50 71 ILE A N 1
ATOM 583 C CA . ILE A 1 71 ? 12.287 -7.581 3.768 1.00 97.50 71 ILE A CA 1
ATOM 584 C C . ILE A 1 71 ? 11.460 -7.287 2.526 1.00 97.50 71 ILE A C 1
ATOM 586 O O . ILE A 1 71 ? 11.348 -6.146 2.094 1.00 97.50 71 ILE A O 1
ATOM 590 N N . ARG A 1 72 ? 10.860 -8.327 1.948 1.00 98.06 72 ARG A N 1
ATOM 591 C CA . ARG A 1 72 ? 10.170 -8.222 0.658 1.00 98.06 72 ARG A CA 1
ATOM 592 C C . ARG A 1 72 ? 8.988 -7.258 0.682 1.00 98.06 72 ARG A C 1
ATOM 594 O O . ARG A 1 72 ? 8.848 -6.417 -0.197 1.00 98.06 72 ARG A O 1
ATOM 601 N N . TRP A 1 73 ? 8.116 -7.408 1.665 1.00 98.25 73 TRP A N 1
ATOM 602 C CA . TRP A 1 73 ? 6.908 -6.611 1.815 1.00 98.25 73 TRP A CA 1
ATOM 603 C C . TRP A 1 73 ? 6.509 -6.581 3.283 1.00 98.25 73 TRP A C 1
ATOM 605 O O . TRP A 1 73 ? 6.890 -7.463 4.053 1.00 98.25 73 TRP A O 1
ATOM 615 N N . MET A 1 74 ? 5.725 -5.581 3.663 1.00 97.81 74 MET A N 1
ATOM 616 C CA . MET A 1 74 ? 5.104 -5.508 4.981 1.00 97.81 74 MET A CA 1
ATOM 617 C C . MET A 1 74 ? 3.743 -4.834 4.877 1.00 97.81 74 MET A C 1
ATOM 619 O O . MET A 1 74 ? 3.479 -4.051 3.962 1.00 97.81 74 MET A O 1
ATOM 623 N N . TYR A 1 75 ? 2.891 -5.123 5.853 1.00 96.94 75 TYR A N 1
ATOM 624 C CA . TYR A 1 75 ? 1.689 -4.340 6.073 1.00 96.94 75 TYR A CA 1
ATOM 625 C C . TYR A 1 75 ? 2.029 -2.903 6.479 1.00 96.94 75 TYR A C 1
ATOM 627 O O . TYR A 1 75 ? 3.045 -2.656 7.130 1.00 96.94 75 TYR A O 1
ATOM 635 N N . CYS A 1 76 ? 1.157 -1.969 6.109 1.00 94.88 76 CYS A N 1
ATOM 636 C CA . CYS A 1 76 ? 1.300 -0.570 6.485 1.00 94.88 76 CYS A CA 1
ATOM 637 C C . CYS A 1 76 ? 0.602 -0.316 7.818 1.00 94.88 76 CYS A C 1
ATOM 639 O O . CYS A 1 76 ? -0.625 -0.290 7.897 1.00 94.88 76 CYS A O 1
ATOM 641 N N . GLU A 1 77 ? 1.392 -0.179 8.876 1.00 89.56 77 GLU A N 1
ATOM 642 C CA . GLU A 1 77 ? 0.908 -0.043 10.253 1.00 89.56 77 GLU A CA 1
ATOM 643 C C . GLU A 1 77 ? 0.255 1.317 10.515 1.00 89.56 77 GLU A C 1
ATOM 645 O O . GLU A 1 77 ? -0.618 1.428 11.369 1.00 89.56 77 GLU A O 1
ATOM 650 N N . GLU A 1 78 ? 0.611 2.335 9.735 1.00 87.88 78 GLU A N 1
ATOM 651 C CA . GLU A 1 78 ? -0.002 3.660 9.767 1.00 87.88 78 GLU A CA 1
ATOM 652 C C . GLU A 1 78 ? -1.409 3.700 9.139 1.00 87.88 78 GLU A C 1
ATOM 654 O O . GLU A 1 78 ? -2.110 4.708 9.259 1.00 87.88 78 GLU A O 1
ATOM 659 N N . VAL A 1 79 ? -1.828 2.616 8.472 1.00 90.94 79 VAL A N 1
ATOM 660 C CA . VAL A 1 79 ? -3.149 2.470 7.849 1.00 90.94 79 VAL A CA 1
ATOM 661 C C . VAL A 1 79 ? -4.032 1.592 8.735 1.00 90.94 79 VAL A C 1
ATOM 663 O O . VAL A 1 79 ? -3.984 0.364 8.690 1.00 90.94 79 VAL A O 1
ATOM 666 N N . PHE A 1 80 ? -4.864 2.230 9.552 1.00 87.38 80 PHE A N 1
ATOM 667 C CA . PHE A 1 80 ? -5.751 1.563 10.509 1.00 87.38 80 PHE A CA 1
ATOM 668 C C . PHE A 1 80 ? -7.170 1.379 9.942 1.00 87.38 80 PHE A C 1
ATOM 670 O O . PHE A 1 80 ? -7.538 1.984 8.932 1.00 87.38 80 PHE A O 1
ATOM 677 N N . ALA A 1 81 ? -7.968 0.527 10.588 1.00 89.12 81 ALA A N 1
ATOM 678 C CA . ALA A 1 81 ? -9.340 0.243 10.177 1.00 89.12 81 ALA A CA 1
ATOM 679 C C . ALA A 1 81 ? -10.302 1.388 10.555 1.00 89.12 81 ALA A C 1
ATOM 681 O O . ALA A 1 81 ? -10.211 1.938 11.652 1.00 89.12 81 ALA A O 1
ATOM 682 N N . CYS A 1 82 ? -11.226 1.753 9.663 1.00 85.94 82 CYS A N 1
ATOM 683 C CA . CYS A 1 82 ? -12.255 2.765 9.921 1.00 85.94 82 CYS A CA 1
ATOM 684 C C . CYS A 1 82 ? -13.359 2.240 10.851 1.00 85.94 82 CYS A C 1
ATOM 686 O O . CYS A 1 82 ? -13.917 2.989 11.643 1.00 85.94 82 CYS A O 1
ATOM 688 N N . ASP A 1 83 ? -13.677 0.958 10.717 1.00 82.31 83 ASP A N 1
ATOM 689 C CA . ASP A 1 83 ? -14.788 0.229 11.327 1.00 82.31 83 ASP A CA 1
ATOM 690 C C . ASP A 1 83 ? -14.297 -0.781 12.378 1.00 82.31 83 ASP A C 1
ATOM 692 O O . ASP A 1 83 ? -14.936 -1.802 12.631 1.00 82.31 83 ASP A O 1
ATOM 696 N N . ALA A 1 84 ? -13.148 -0.497 13.004 1.00 74.94 84 ALA A N 1
ATOM 697 C CA . ALA A 1 84 ? -12.675 -1.274 14.143 1.00 74.94 84 ALA A CA 1
ATOM 698 C C . ALA A 1 84 ? -13.721 -1.240 15.277 1.00 74.94 84 ALA A C 1
ATOM 700 O O . ALA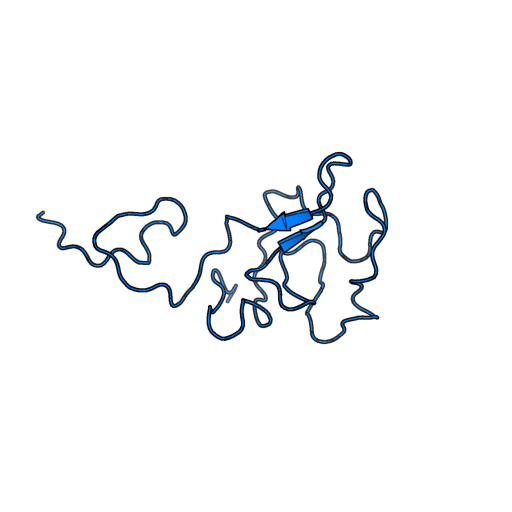 A 1 84 ? -14.240 -0.159 15.580 1.00 74.94 84 ALA A O 1
ATOM 701 N N . PRO A 1 85 ? -14.027 -2.382 15.928 1.00 71.56 85 PRO A N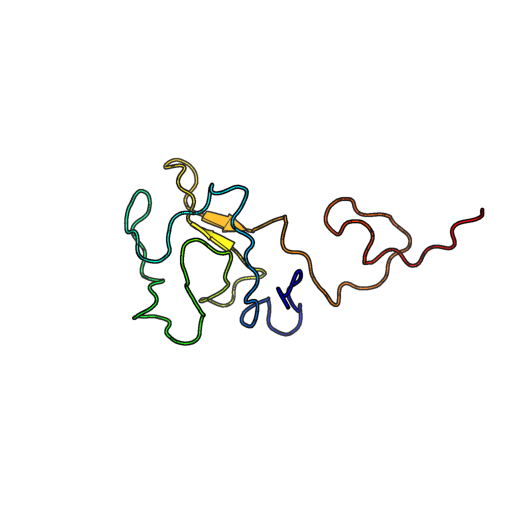 1
ATOM 702 C CA . PRO A 1 85 ? -14.958 -2.411 17.047 1.00 71.56 85 PRO A CA 1
ATOM 703 C C . PRO A 1 85 ? -14.545 -1.406 18.130 1.00 71.56 85 PRO A C 1
ATOM 705 O O . PRO A 1 85 ? -13.365 -1.367 18.495 1.00 71.56 85 PRO A O 1
ATOM 708 N N . PRO A 1 86 ? -15.484 -0.608 18.667 1.00 70.62 86 PRO A N 1
ATOM 709 C CA . PRO A 1 86 ? -15.177 0.317 19.743 1.00 70.62 86 PRO A CA 1
ATOM 710 C C . PRO A 1 86 ? -14.674 -0.450 20.971 1.00 70.62 86 PRO A C 1
ATOM 712 O O . PRO A 1 86 ? -15.257 -1.450 21.390 1.00 70.62 86 PRO A O 1
ATOM 715 N N . THR A 1 87 ? -13.583 0.027 21.557 1.00 72.25 87 THR A N 1
ATOM 716 C CA . THR A 1 87 ? -12.923 -0.551 22.728 1.00 72.25 87 THR A CA 1
ATOM 717 C C . THR A 1 87 ? -12.801 0.477 23.848 1.00 72.25 87 THR A C 1
ATOM 719 O O . THR A 1 87 ? -12.862 1.686 23.640 1.00 72.25 87 THR A O 1
ATOM 722 N N . ARG A 1 88 ? -12.626 -0.005 25.079 1.00 79.38 88 ARG A N 1
ATOM 723 C CA . ARG A 1 88 ? -12.302 0.839 26.240 1.00 79.38 88 ARG A CA 1
ATOM 724 C C . ARG A 1 88 ? -10.797 1.059 26.404 1.00 79.38 88 ARG A C 1
ATOM 726 O O . ARG A 1 88 ? -10.392 1.799 27.293 1.00 79.38 88 ARG A O 1
ATOM 733 N N . CYS A 1 89 ? -9.971 0.414 25.584 1.00 78.44 89 CYS A N 1
ATOM 734 C CA . CYS A 1 89 ? -8.523 0.580 25.594 1.00 78.44 89 CYS A CA 1
ATOM 735 C C . CYS A 1 89 ? -8.105 1.654 24.588 1.00 78.44 89 CYS A C 1
ATOM 737 O O . CYS A 1 89 ? -8.635 1.721 23.484 1.00 78.44 89 CYS A O 1
ATOM 739 N N . PHE A 1 90 ? -7.140 2.494 24.957 1.00 79.88 90 PHE A N 1
ATOM 740 C CA . PHE A 1 90 ? -6.490 3.370 23.990 1.00 79.88 90 PHE A CA 1
ATOM 741 C C . PHE A 1 90 ? -5.408 2.572 23.261 1.00 79.88 90 PHE A C 1
ATOM 743 O O . PHE A 1 90 ? -4.451 2.118 23.890 1.00 79.88 90 PHE A O 1
ATOM 750 N N . TYR A 1 91 ? -5.538 2.412 21.946 1.00 76.06 91 TYR A N 1
ATOM 751 C CA . TYR A 1 91 ? -4.486 1.822 21.129 1.00 76.06 91 TYR A CA 1
ATOM 752 C C . TYR A 1 91 ? -3.693 2.929 20.423 1.00 76.06 91 TYR A C 1
ATOM 754 O O . TYR A 1 91 ? -4.231 3.763 19.703 1.00 76.06 91 TYR A O 1
ATOM 762 N N . ALA A 1 92 ? -2.370 2.945 20.601 1.00 75.19 92 ALA A N 1
ATOM 763 C CA . ALA A 1 92 ? -1.522 3.905 19.886 1.00 75.19 92 ALA A CA 1
ATOM 764 C C . ALA A 1 92 ? -1.593 3.702 18.360 1.00 75.19 92 ALA A C 1
ATOM 766 O O . ALA A 1 92 ? -1.489 4.661 17.596 1.00 75.19 92 ALA A O 1
ATOM 767 N N . VAL A 1 93 ? -1.827 2.457 17.929 1.00 67.38 93 VAL A N 1
ATOM 768 C CA . VAL A 1 93 ? -1.831 2.043 16.517 1.00 67.38 93 VAL A CA 1
ATOM 769 C C . VAL A 1 93 ? -2.977 2.669 15.717 1.00 67.38 93 VAL A C 1
ATOM 771 O O . VAL A 1 93 ? -2.821 2.938 14.533 1.00 67.38 93 VAL A O 1
ATOM 774 N N . ASP A 1 94 ? -4.118 2.937 16.357 1.00 71.00 94 ASP A N 1
ATOM 775 C CA . ASP A 1 94 ? -5.281 3.582 15.735 1.00 71.00 94 ASP A CA 1
ATOM 776 C C . ASP A 1 94 ? -5.496 5.017 16.244 1.00 71.00 94 ASP A C 1
ATOM 778 O O . ASP A 1 94 ? -6.518 5.646 15.955 1.00 71.00 94 ASP A O 1
ATOM 782 N N . LYS A 1 95 ? -4.525 5.538 17.010 1.00 73.88 95 LYS A N 1
ATOM 783 C CA . LYS A 1 95 ? -4.556 6.853 17.662 1.00 73.88 95 LYS A CA 1
ATOM 784 C C . LYS A 1 95 ? -5.832 7.077 18.485 1.00 73.88 95 LYS A C 1
ATOM 786 O O . LYS A 1 95 ? -6.335 8.198 18.545 1.00 73.88 95 LYS A O 1
ATOM 791 N N . GLY A 1 96 ? -6.364 6.017 19.091 1.00 73.31 96 GLY A N 1
ATOM 792 C CA . GLY A 1 96 ? -7.566 6.071 19.913 1.00 73.31 96 GLY A CA 1
ATOM 793 C C . GLY A 1 96 ? -8.866 6.243 19.132 1.00 73.31 96 GLY A C 1
ATOM 794 O O . GLY A 1 96 ? -9.869 6.606 19.734 1.00 73.31 96 GLY A O 1
ATOM 795 N N . ARG A 1 97 ? -8.900 5.993 17.816 1.00 71.88 97 ARG A N 1
ATOM 796 C CA . ARG A 1 97 ? -10.156 6.079 17.046 1.00 71.88 97 ARG A CA 1
ATOM 797 C C . ARG A 1 97 ? -11.201 5.055 17.471 1.00 71.88 97 ARG A C 1
ATOM 799 O O . ARG A 1 97 ? -12.386 5.353 17.377 1.00 71.88 97 ARG A O 1
ATOM 806 N N . SER A 1 98 ? -10.779 3.885 17.945 1.00 75.69 98 SER A N 1
ATOM 807 C CA . SER A 1 98 ? -11.688 2.904 18.541 1.00 75.69 98 SER A CA 1
ATOM 808 C C . SER A 1 98 ? -11.996 3.184 20.015 1.00 75.69 98 SER A C 1
ATOM 810 O O . SER A 1 98 ? -12.865 2.519 20.572 1.00 75.69 98 SER A O 1
ATOM 812 N N . TYR A 1 99 ? -11.332 4.147 20.671 1.00 76.88 99 TYR A N 1
ATOM 813 C CA . TYR A 1 99 ? -11.555 4.408 22.092 1.00 76.88 99 TYR A CA 1
ATOM 814 C C . TYR A 1 99 ? -12.939 5.026 22.325 1.00 76.88 99 TYR A C 1
ATOM 816 O O . TYR A 1 99 ? -13.203 6.172 21.969 1.00 76.88 99 TYR A O 1
ATOM 824 N N . ALA A 1 100 ? -13.807 4.264 22.982 1.00 78.94 100 ALA A N 1
ATOM 825 C CA . ALA A 1 100 ? -15.139 4.669 23.424 1.00 78.94 100 ALA A CA 1
ATOM 826 C C . ALA A 1 100 ? -15.269 4.613 24.959 1.00 78.94 100 ALA A C 1
ATOM 828 O O . ALA A 1 100 ? -16.358 4.416 25.501 1.00 78.94 100 ALA A O 1
ATOM 829 N N . GLY A 1 101 ? -14.148 4.722 25.681 1.00 74.56 101 GLY A N 1
ATOM 830 C CA . GLY A 1 101 ? -14.154 4.807 27.139 1.00 74.56 101 GLY A CA 1
ATOM 831 C C . GLY A 1 101 ? -14.646 6.172 27.635 1.00 74.56 101 GLY A C 1
ATOM 832 O O . GLY A 1 101 ? -14.558 7.180 26.936 1.00 74.56 101 GLY A O 1
ATOM 833 N N . GLN A 1 102 ? -15.167 6.211 28.861 1.00 72.31 102 GLN A N 1
ATOM 834 C CA . GLN A 1 102 ? -15.502 7.467 29.529 1.00 72.31 102 GLN A CA 1
ATOM 835 C C . GLN A 1 102 ? -14.208 8.097 30.053 1.00 72.31 102 GLN A C 1
ATOM 837 O O . GLN A 1 102 ? -13.608 7.588 30.999 1.00 72.31 102 GLN A O 1
ATOM 842 N N . THR A 1 103 ? -13.757 9.198 29.449 1.00 60.69 103 THR A N 1
ATOM 843 C CA . THR A 1 103 ? -12.748 10.049 30.086 1.00 60.69 103 THR A CA 1
ATOM 844 C C . THR A 1 103 ? -13.415 10.765 31.254 1.00 60.69 103 THR A C 1
ATOM 846 O O . THR A 1 103 ? -14.180 11.706 31.033 1.00 60.69 103 THR A O 1
ATOM 849 N N . ASN A 1 104 ? -13.138 10.336 32.483 1.00 57.19 104 ASN A N 1
ATOM 850 C CA . ASN A 1 104 ? -13.403 11.177 33.645 1.00 57.19 104 ASN A CA 1
ATOM 851 C C . ASN A 1 104 ? -12.435 12.365 33.562 1.00 57.19 104 ASN A C 1
ATOM 853 O O . ASN A 1 104 ? -11.226 12.182 33.701 1.00 57.19 104 ASN A O 1
ATOM 857 N N . ARG A 1 105 ? -12.970 13.541 33.219 1.00 56.03 105 ARG A N 1
ATOM 858 C CA . ARG A 1 105 ? -12.283 14.824 33.395 1.00 56.03 105 ARG A CA 1
ATOM 859 C C . ARG A 1 105 ? -12.363 15.255 34.848 1.00 56.03 105 ARG A C 1
ATOM 861 O O . ARG A 1 105 ? -13.426 15.004 35.456 1.00 56.03 105 ARG A O 1
#

Radius of gyration: 15.28 Å; chains: 1; bounding box: 32×25×50 Å

Sequence (105 aa):
MSTVCYYIQDRGTSYRGLANRDNSCQLWTSQYPHPHKHTPQAYPRAGLERNYCRNPDGKDRPWCYLNNPLIRWMYCEEVFACDAPPTRCFYAVDKGRSYAGQTNR